Protein AF-A0A7C1VGH0-F1 (afdb_monomer_lite)

Secondary structure (DSSP, 8-state):
-HHHHHHHHS--B-TTT-PBPPGGGTT-S-SSHHHHHHHHHTT---SSPPP-B-TTT-PBPSSTT---SSHHHHHHHHHHHHHHHHHTTSS--EETTTEEPHHHHHHHHHHTTTS-TTT---PPBTTTTB---EEEETTS-TT---GGGEEEE-HHHHTTSTTSGGGGTTSS---

Foldseek 3Di:
DVVQVVCVVPADAAPQPRDGAHPVCRVPNHNDPVSVCCVVCVPPDPDADAAAAAPQPRHGDPHNPDNHNDPVSVVVVVLVVVVVCVQVVVDQQDDPDQHGDPSLVVVQCVVLVCAAPPPRDFDQDPVVRDGQKDKDFLQLASSRPHPVRIGIHHPVVLCPHCNRDCSCPPRHDDD

Radius of gyration: 33.96 Å; chains: 1; bounding box: 67×37×98 Å

Structure (mmCIF, N/CA/C/O backbone):
data_AF-A0A7C1VGH0-F1
#
_entry.id   AF-A0A7C1VGH0-F1
#
loop_
_atom_site.group_PDB
_atom_site.id
_atom_site.type_symbol
_atom_site.label_atom_id
_atom_site.label_alt_id
_atom_site.label_comp_id
_atom_site.label_asym_id
_atom_site.label_entity_id
_atom_site.label_seq_id
_atom_site.pdbx_PDB_ins_code
_atom_site.Cartn_x
_atom_site.Cartn_y
_atom_site.Cartn_z
_atom_site.occupancy
_atom_site.B_iso_or_equiv
_atom_site.auth_seq_id
_atom_site.auth_comp_id
_atom_site.auth_asym_id
_atom_site.auth_atom_id
_atom_site.pdbx_PDB_model_num
ATOM 1 N N . MET A 1 1 ? 45.422 8.411 -62.618 1.00 68.25 1 MET A N 1
ATOM 2 C CA . MET A 1 1 ? 45.419 9.759 -61.992 1.00 68.25 1 MET A CA 1
ATOM 3 C C . MET A 1 1 ? 44.125 10.538 -62.230 1.00 68.25 1 MET A C 1
ATOM 5 O O . MET A 1 1 ? 43.610 11.078 -61.260 1.00 68.25 1 MET A O 1
ATOM 9 N N . LYS A 1 2 ? 43.565 10.579 -63.454 1.00 81.88 2 LYS A N 1
ATOM 10 C CA . LYS A 1 2 ? 42.292 11.281 -63.738 1.00 81.88 2 LYS A CA 1
ATOM 11 C C . LYS A 1 2 ? 41.125 10.832 -62.840 1.00 81.88 2 LYS A C 1
ATOM 13 O O . LYS A 1 2 ? 40.454 11.690 -62.282 1.00 81.88 2 LYS A O 1
ATOM 18 N N . ASP A 1 3 ? 40.964 9.531 -62.605 1.00 83.81 3 ASP A N 1
ATOM 19 C CA . ASP A 1 3 ? 39.868 8.999 -61.772 1.00 83.81 3 ASP A CA 1
ATOM 20 C C . ASP A 1 3 ? 39.965 9.403 -60.299 1.00 83.81 3 ASP A C 1
ATOM 22 O O . ASP A 1 3 ? 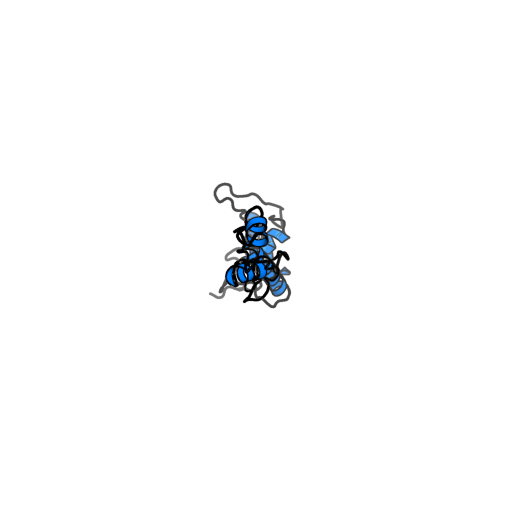38.964 9.729 -59.666 1.00 83.81 3 ASP A O 1
ATOM 26 N N . GLN A 1 4 ? 41.183 9.451 -59.754 1.00 87.56 4 GLN A N 1
ATOM 27 C CA . GLN A 1 4 ? 41.414 9.914 -58.387 1.00 87.56 4 GLN A CA 1
ATOM 28 C C . GLN A 1 4 ? 41.158 11.417 -58.252 1.00 87.56 4 GLN A C 1
ATOM 30 O O . GLN A 1 4 ? 40.537 11.846 -57.283 1.00 87.56 4 GLN A O 1
ATOM 35 N N . LEU A 1 5 ? 41.573 12.214 -59.242 1.00 87.38 5 LEU A N 1
ATOM 36 C CA . LEU A 1 5 ? 41.278 13.648 -59.287 1.00 87.38 5 LEU A CA 1
ATOM 37 C C . LEU A 1 5 ? 39.773 13.919 -59.420 1.00 87.38 5 LEU A C 1
ATOM 39 O O . LEU A 1 5 ? 39.270 14.846 -58.790 1.00 87.38 5 LEU A O 1
ATOM 43 N N . LEU A 1 6 ? 39.052 13.108 -60.201 1.00 90.12 6 LEU A N 1
ATOM 44 C CA . LEU A 1 6 ? 37.600 13.202 -60.349 1.00 90.12 6 LEU A CA 1
ATOM 45 C C . LEU A 1 6 ? 36.877 12.830 -59.048 1.00 90.12 6 LEU A C 1
ATOM 47 O O . LEU A 1 6 ? 36.025 13.585 -58.589 1.00 90.12 6 LEU A O 1
ATOM 51 N N . TYR A 1 7 ? 37.268 11.724 -58.414 1.00 91.00 7 TYR A N 1
ATOM 52 C CA . TYR A 1 7 ? 36.721 11.298 -57.125 1.00 91.00 7 TYR A CA 1
ATOM 53 C C . TYR A 1 7 ? 36.955 12.335 -56.020 1.00 91.00 7 TYR A C 1
ATOM 55 O O . TYR A 1 7 ? 36.053 12.625 -55.243 1.00 91.00 7 TYR A O 1
ATOM 63 N N . ASN A 1 8 ? 38.137 12.954 -55.967 1.00 89.56 8 ASN A N 1
ATOM 64 C CA . ASN A 1 8 ? 38.455 13.951 -54.943 1.00 89.56 8 ASN A CA 1
ATOM 65 C C . ASN A 1 8 ? 37.543 15.194 -54.995 1.00 89.56 8 ASN A C 1
ATOM 67 O O . ASN A 1 8 ? 37.405 15.872 -53.977 1.00 89.56 8 ASN A O 1
ATOM 71 N N . LYS A 1 9 ? 36.895 15.484 -56.138 1.00 91.56 9 LYS A N 1
ATOM 72 C CA . LYS A 1 9 ? 35.890 16.558 -56.246 1.00 91.56 9 LYS A CA 1
ATOM 73 C C . LYS A 1 9 ? 34.599 16.226 -55.494 1.00 91.56 9 LYS A C 1
ATOM 75 O O . LYS A 1 9 ? 33.977 17.134 -54.953 1.00 91.56 9 LYS A O 1
ATOM 80 N N . ASN A 1 10 ? 34.218 14.949 -55.439 1.00 91.38 10 ASN A N 1
ATOM 81 C CA . ASN A 1 10 ? 33.024 14.481 -54.737 1.00 91.38 10 ASN A CA 1
ATOM 82 C C . ASN A 1 10 ? 33.254 13.086 -54.116 1.00 91.38 10 ASN A C 1
ATOM 84 O O . ASN A 1 10 ? 32.817 12.078 -54.678 1.00 91.38 10 ASN A O 1
ATOM 88 N N . PRO A 1 11 ? 34.000 13.006 -53.000 1.00 92.81 11 PRO A N 1
ATOM 89 C CA . PRO A 1 11 ? 34.340 11.734 -52.380 1.00 92.81 11 PRO A CA 1
ATOM 90 C C . PRO A 1 11 ? 33.163 11.167 -51.584 1.00 92.81 11 PRO A C 1
ATOM 92 O O . PRO A 1 11 ? 32.375 11.907 -50.997 1.00 92.81 11 PRO A O 1
ATOM 95 N N . ASN A 1 12 ? 33.105 9.840 -51.479 1.00 95.12 12 ASN A N 1
ATOM 96 C CA . ASN A 1 12 ? 32.149 9.167 -50.605 1.00 95.12 12 ASN A CA 1
ATOM 97 C C . ASN A 1 12 ? 32.454 9.481 -49.135 1.00 95.12 12 ASN A C 1
ATOM 99 O O . ASN A 1 12 ? 33.616 9.652 -48.761 1.00 95.12 12 ASN A O 1
ATOM 103 N N . LEU A 1 13 ? 31.420 9.529 -48.295 1.00 97.06 13 LEU A N 1
ATOM 104 C CA . LEU A 1 13 ? 31.543 9.857 -46.874 1.00 97.06 13 LEU A CA 1
ATOM 105 C C . LEU A 1 13 ? 31.364 8.618 -45.993 1.00 97.06 13 LEU A C 1
ATOM 107 O O . LEU A 1 13 ? 30.602 7.702 -46.309 1.00 97.06 13 LEU A O 1
ATOM 111 N N . CYS A 1 14 ? 32.058 8.600 -44.860 1.00 97.12 14 CYS A N 1
ATOM 112 C CA . CYS A 1 14 ? 31.877 7.592 -43.826 1.00 97.12 14 CYS A CA 1
ATOM 113 C C . CYS A 1 14 ? 30.475 7.703 -43.220 1.00 97.12 14 CYS A C 1
ATOM 115 O O . CYS A 1 14 ? 30.108 8.751 -42.701 1.00 97.12 14 CYS A O 1
ATOM 117 N N . THR A 1 15 ? 29.720 6.605 -43.166 1.00 96.81 15 THR A N 1
ATOM 118 C CA . THR A 1 15 ? 28.357 6.630 -42.600 1.00 96.81 15 THR A CA 1
ATOM 119 C C . THR A 1 15 ? 28.310 6.901 -41.083 1.00 96.81 15 THR A C 1
ATOM 121 O O . THR A 1 15 ? 27.238 7.146 -40.544 1.00 96.81 15 THR A O 1
ATOM 124 N N . GLN A 1 16 ? 29.443 6.833 -40.371 1.00 96.44 16 GLN A N 1
ATOM 125 C CA . GLN A 1 16 ? 29.498 7.040 -38.916 1.00 96.44 16 GLN A CA 1
ATOM 126 C C . GLN A 1 16 ? 29.951 8.443 -38.498 1.00 96.44 16 GLN A C 1
ATOM 128 O O . GLN A 1 16 ? 29.406 8.986 -37.543 1.00 96.44 16 GLN A O 1
ATOM 133 N N . CYS A 1 17 ? 30.995 8.980 -39.128 1.00 95.81 17 CYS A N 1
ATOM 134 C CA . CYS A 1 17 ? 31.604 10.260 -38.746 1.00 95.81 17 CYS A CA 1
ATOM 135 C C . CYS A 1 17 ? 31.518 11.319 -39.844 1.00 95.81 17 CYS A C 1
ATOM 137 O O . CYS A 1 17 ? 32.014 12.417 -39.646 1.00 95.81 17 CYS A O 1
ATOM 139 N N . GLU A 1 18 ? 30.937 10.978 -40.998 1.00 96.00 18 GLU A N 1
ATOM 140 C CA . GLU A 1 18 ? 30.755 11.872 -42.149 1.00 96.00 18 GLU A CA 1
ATOM 141 C C . GLU A 1 18 ? 32.064 12.359 -42.801 1.00 96.00 18 GLU A C 1
ATOM 143 O O . GLU A 1 18 ? 32.035 13.068 -43.804 1.00 96.00 18 GLU A O 1
ATOM 148 N N . ASP A 1 19 ? 33.221 11.886 -42.325 1.00 96.00 19 ASP A N 1
ATOM 149 C CA . ASP A 1 19 ? 34.515 12.168 -42.940 1.00 96.00 19 ASP A CA 1
ATOM 150 C C . ASP A 1 19 ? 34.630 11.587 -44.353 1.00 96.00 19 ASP A C 1
ATOM 152 O O . ASP A 1 19 ? 34.154 10.485 -44.655 1.00 96.00 19 ASP A O 1
ATOM 156 N N . ARG A 1 20 ? 35.364 12.302 -45.210 1.00 95.56 20 ARG A N 1
ATOM 157 C CA . ARG A 1 20 ? 35.659 11.894 -46.589 1.00 95.56 20 ARG A CA 1
ATOM 158 C C . ARG A 1 20 ? 36.485 10.606 -46.613 1.00 95.56 20 ARG A C 1
ATOM 160 O O . ARG A 1 20 ? 37.549 10.514 -46.001 1.00 95.56 20 ARG A O 1
ATOM 167 N N . LEU A 1 21 ? 36.036 9.617 -47.378 1.00 95.62 21 LEU A N 1
ATOM 168 C CA . LEU A 1 21 ? 36.776 8.384 -47.618 1.00 95.62 21 LEU A CA 1
ATOM 169 C C . LEU A 1 21 ? 37.890 8.634 -48.627 1.00 95.62 21 LEU A C 1
ATOM 171 O O . LEU A 1 21 ? 37.668 9.211 -49.693 1.00 95.62 21 LEU A O 1
ATOM 175 N N . SER A 1 22 ? 39.089 8.143 -48.316 1.00 93.94 22 SER A N 1
ATOM 176 C CA . SER A 1 22 ? 40.206 8.184 -49.256 1.00 93.94 22 SER A CA 1
ATOM 177 C C . SER A 1 22 ? 39.892 7.386 -50.523 1.00 93.94 22 SER A C 1
ATOM 179 O O . SER A 1 22 ? 39.094 6.448 -50.503 1.00 93.94 22 SER A O 1
ATOM 181 N N . TYR A 1 23 ? 40.577 7.700 -51.625 1.00 92.69 23 TYR A N 1
ATOM 182 C CA . TYR A 1 23 ? 40.397 6.984 -52.893 1.00 92.69 23 TYR A CA 1
ATOM 183 C C . TYR A 1 23 ? 40.607 5.462 -52.765 1.00 92.69 23 TYR A C 1
ATOM 185 O O . TYR A 1 23 ? 39.907 4.671 -53.400 1.00 92.69 23 TYR A O 1
ATOM 193 N N . ALA A 1 24 ? 41.526 5.029 -51.894 1.00 94.19 24 ALA A N 1
ATOM 194 C CA . ALA A 1 24 ? 41.760 3.613 -51.605 1.00 94.19 24 ALA A CA 1
ATOM 195 C C . ALA A 1 24 ? 40.561 2.935 -50.915 1.00 94.19 24 ALA A C 1
ATOM 197 O O . ALA A 1 24 ? 40.318 1.752 -51.125 1.00 94.19 24 ALA A O 1
ATOM 198 N N . LYS A 1 25 ? 39.787 3.687 -50.126 1.00 93.75 25 LYS A N 1
ATOM 199 C CA . LYS A 1 25 ? 38.608 3.213 -49.386 1.00 93.75 25 LYS A CA 1
ATOM 200 C C . LYS A 1 25 ? 37.288 3.646 -50.030 1.00 93.75 25 LYS A C 1
ATOM 202 O O . LYS A 1 25 ? 36.250 3.555 -49.386 1.00 93.75 25 LYS A O 1
ATOM 207 N N . ARG A 1 26 ? 37.301 4.097 -51.289 1.00 93.81 26 ARG A N 1
ATOM 208 C CA . ARG A 1 26 ? 36.133 4.680 -51.979 1.00 93.81 26 ARG A CA 1
ATOM 209 C C . ARG A 1 26 ? 34.899 3.773 -52.042 1.00 93.81 26 ARG A C 1
ATOM 211 O O . ARG A 1 26 ? 33.793 4.281 -52.147 1.00 93.81 26 ARG A O 1
ATOM 218 N N . HIS A 1 27 ? 35.069 2.453 -51.970 1.00 94.06 27 HIS A N 1
ATOM 219 C CA . HIS A 1 27 ? 33.961 1.487 -51.971 1.00 94.06 27 HIS A CA 1
ATOM 220 C C . HIS A 1 27 ? 33.522 1.057 -50.561 1.00 94.06 27 HIS A C 1
ATOM 222 O O . HIS A 1 27 ? 32.568 0.298 -50.417 1.00 94.06 27 HIS A O 1
ATOM 228 N N . ASN A 1 28 ? 34.209 1.518 -49.515 1.00 95.38 28 ASN A N 1
ATOM 229 C CA . ASN A 1 28 ? 33.884 1.155 -48.143 1.00 95.38 28 ASN A CA 1
ATOM 230 C C . ASN A 1 28 ? 32.719 2.000 -47.625 1.00 95.38 28 ASN A C 1
ATOM 232 O O . ASN A 1 28 ? 32.536 3.146 -48.015 1.00 95.38 28 ASN A O 1
ATOM 236 N N . LYS A 1 29 ? 31.985 1.457 -46.653 1.00 96.12 29 LYS A N 1
ATOM 237 C CA . LYS A 1 29 ? 30.956 2.201 -45.912 1.00 96.12 29 LYS A CA 1
ATOM 238 C C . LYS A 1 29 ? 31.533 3.073 -44.785 1.00 96.12 29 LYS A C 1
ATOM 240 O O . LYS A 1 29 ? 30.934 4.064 -44.375 1.00 96.12 29 LYS A O 1
ATOM 245 N N . PHE A 1 30 ? 32.703 2.697 -44.265 1.00 97.69 30 PHE A N 1
ATOM 246 C CA . PHE A 1 30 ? 33.319 3.322 -43.094 1.00 97.69 30 PHE A CA 1
ATOM 247 C C . PHE A 1 30 ? 34.788 3.665 -43.341 1.00 97.69 30 PHE A C 1
ATOM 249 O O . PHE A 1 30 ? 35.501 2.935 -44.036 1.00 97.69 30 PHE A O 1
ATOM 256 N N . CYS A 1 31 ? 35.264 4.745 -42.716 1.00 95.56 31 CYS A N 1
ATOM 257 C CA . CYS A 1 31 ? 36.662 5.170 -42.820 1.00 95.56 31 CYS A CA 1
ATOM 258 C C . CYS A 1 31 ? 37.624 4.238 -42.058 1.00 95.56 31 CYS A C 1
ATOM 260 O O . CYS A 1 31 ? 38.801 4.136 -42.419 1.00 95.56 31 CYS A O 1
ATOM 262 N N . SER A 1 32 ? 37.141 3.513 -41.043 1.00 96.38 32 SER A N 1
ATOM 263 C CA . SER A 1 32 ? 37.935 2.619 -40.190 1.00 96.38 32 SER A CA 1
ATOM 264 C C . SER A 1 32 ? 37.102 1.479 -39.595 1.00 96.38 32 SER A C 1
ATOM 266 O O . SER A 1 32 ? 35.871 1.552 -39.542 1.00 96.38 32 SER A O 1
ATOM 268 N N . SER A 1 33 ? 37.785 0.439 -39.103 1.00 95.69 33 SER A N 1
ATOM 269 C CA . SER A 1 33 ? 37.177 -0.630 -38.297 1.00 95.69 33 SER A CA 1
ATOM 270 C C . SER A 1 33 ? 36.505 -0.076 -37.039 1.00 95.69 33 SER A C 1
ATOM 272 O O . SER A 1 33 ? 35.438 -0.552 -36.664 1.00 95.69 33 SER A O 1
ATOM 274 N N . SER A 1 34 ? 37.062 0.981 -36.440 1.00 96.38 34 SER A N 1
ATOM 275 C CA . SER A 1 34 ? 36.450 1.694 -35.316 1.00 96.38 34 SER A CA 1
ATOM 276 C C . SER A 1 34 ? 35.118 2.336 -35.703 1.00 96.38 34 SER A C 1
ATOM 278 O O . SER A 1 34 ? 34.134 2.155 -34.996 1.00 96.38 34 SER A O 1
ATOM 280 N N . CYS A 1 35 ? 35.040 3.025 -36.849 1.00 96.62 35 CYS A N 1
ATOM 281 C CA . CYS A 1 35 ? 33.776 3.593 -37.330 1.00 96.62 35 CYS A CA 1
ATOM 282 C C . CYS A 1 35 ? 32.736 2.514 -37.650 1.00 96.62 35 CYS A C 1
ATOM 284 O O . CYS A 1 35 ? 31.571 2.668 -37.286 1.00 96.62 35 CYS A O 1
ATOM 286 N N . ALA A 1 36 ? 33.157 1.403 -38.262 1.00 96.12 36 ALA A N 1
ATOM 287 C CA . ALA A 1 36 ? 32.282 0.257 -38.495 1.00 96.12 36 ALA A CA 1
ATOM 288 C C . ALA A 1 36 ? 31.758 -0.327 -37.174 1.00 96.12 36 ALA A C 1
ATOM 290 O O . ALA A 1 36 ? 30.562 -0.568 -37.030 1.00 96.12 36 ALA A O 1
ATOM 291 N N . ALA A 1 37 ? 32.637 -0.504 -36.184 1.00 94.31 37 ALA A N 1
ATOM 292 C CA . ALA A 1 37 ? 32.264 -1.004 -34.871 1.00 94.31 37 ALA A CA 1
ATOM 293 C C . ALA A 1 37 ? 31.302 -0.049 -34.156 1.00 94.31 37 ALA A C 1
ATOM 295 O O . ALA A 1 37 ? 30.300 -0.512 -33.620 1.00 94.31 37 ALA A O 1
ATOM 296 N N . THR A 1 38 ? 31.553 1.259 -34.150 1.00 93.62 38 THR A N 1
ATOM 297 C CA . THR A 1 38 ? 30.664 2.232 -33.500 1.00 93.62 38 THR A CA 1
ATOM 298 C C . THR A 1 38 ? 29.277 2.232 -34.133 1.00 93.62 38 THR A C 1
ATOM 300 O O . THR A 1 38 ? 28.285 2.161 -33.409 1.00 93.62 38 THR A O 1
ATOM 303 N N . PHE A 1 39 ? 29.202 2.242 -35.467 1.00 94.81 39 PHE A N 1
ATOM 304 C CA . PHE A 1 39 ? 27.927 2.227 -36.180 1.00 94.81 39 PHE A CA 1
ATOM 305 C C . PHE A 1 39 ? 27.155 0.929 -35.930 1.00 94.81 39 PHE A C 1
ATOM 307 O O . PHE A 1 39 ? 25.996 0.963 -35.524 1.00 94.81 39 PHE A O 1
ATOM 314 N N . ASN A 1 40 ? 27.809 -0.221 -36.117 1.00 92.56 40 ASN A N 1
ATOM 315 C CA . ASN A 1 40 ? 27.154 -1.526 -36.024 1.00 92.56 40 ASN A CA 1
ATOM 316 C C . ASN A 1 40 ? 26.781 -1.903 -34.584 1.00 92.56 40 ASN A C 1
ATOM 318 O O . ASN A 1 40 ? 25.800 -2.604 -34.371 1.00 92.56 40 ASN A O 1
ATOM 322 N N . ASN A 1 41 ? 27.541 -1.445 -33.586 1.00 90.12 41 ASN A N 1
ATOM 323 C CA . ASN A 1 41 ? 27.259 -1.759 -32.184 1.00 90.12 41 ASN A CA 1
ATOM 324 C C . ASN A 1 41 ? 26.305 -0.763 -31.514 1.00 90.12 41 ASN A C 1
ATOM 326 O O . ASN A 1 41 ? 25.929 -0.971 -30.357 1.00 90.12 41 ASN A O 1
ATOM 330 N N . LYS A 1 42 ? 25.911 0.321 -32.192 1.00 88.25 42 LYS A N 1
ATOM 331 C CA . LYS A 1 42 ? 24.999 1.320 -31.629 1.00 88.25 42 LYS A CA 1
ATOM 332 C C . LYS A 1 42 ? 23.682 0.652 -31.220 1.00 88.25 42 LYS A C 1
ATOM 334 O O . LYS A 1 42 ? 23.035 -0.014 -32.018 1.00 88.25 42 LYS A O 1
ATOM 339 N N . GLY A 1 43 ? 23.300 0.808 -29.953 1.00 80.19 43 GLY A N 1
ATOM 340 C CA . GLY A 1 43 ? 22.082 0.202 -29.397 1.00 80.19 43 GLY A CA 1
ATOM 341 C C . GLY A 1 43 ? 22.183 -1.293 -29.064 1.00 80.19 43 GLY A C 1
ATOM 342 O O . GLY A 1 43 ? 21.238 -1.843 -28.504 1.00 80.19 43 GLY A O 1
ATOM 343 N N . THR A 1 44 ? 23.318 -1.946 -29.332 1.00 81.81 44 THR A N 1
ATOM 344 C CA . THR A 1 44 ? 23.518 -3.361 -28.992 1.00 81.81 44 THR A CA 1
ATOM 345 C C . THR A 1 44 ? 23.940 -3.503 -27.530 1.00 81.81 44 THR A C 1
ATOM 347 O O . THR A 1 44 ? 24.968 -2.967 -27.109 1.00 81.81 44 THR A O 1
ATOM 350 N N . ARG A 1 45 ? 23.179 -4.265 -26.735 1.00 73.19 45 ARG A N 1
ATOM 351 C CA . ARG A 1 45 ? 23.594 -4.666 -25.382 1.00 73.19 45 ARG A CA 1
ATOM 352 C C . ARG A 1 45 ? 24.512 -5.881 -25.469 1.00 73.19 45 ARG A C 1
ATOM 354 O O . ARG A 1 45 ? 24.054 -6.978 -25.756 1.00 73.19 45 ARG A O 1
ATOM 361 N N . ARG A 1 46 ? 25.806 -5.687 -25.203 1.00 75.75 46 ARG A N 1
ATOM 362 C CA . ARG A 1 46 ? 26.806 -6.774 -25.219 1.00 75.75 46 ARG A CA 1
ATOM 363 C C . ARG A 1 46 ? 26.744 -7.674 -23.982 1.00 75.75 46 ARG A C 1
ATOM 365 O O . ARG A 1 46 ? 27.083 -8.848 -24.061 1.00 75.75 46 ARG A O 1
ATOM 372 N N . HIS A 1 47 ? 26.309 -7.123 -22.848 1.00 77.06 47 HIS A N 1
ATOM 373 C CA . HIS A 1 47 ? 26.234 -7.825 -21.568 1.00 77.06 47 HIS A CA 1
ATOM 374 C C . HIS A 1 47 ? 24.955 -7.445 -20.810 1.00 77.06 47 HIS A C 1
ATOM 376 O O . HIS A 1 47 ? 24.511 -6.296 -20.856 1.00 77.06 47 HIS A O 1
ATOM 382 N N . GLY A 1 48 ? 24.395 -8.410 -20.075 1.00 77.50 48 GLY A N 1
ATOM 383 C CA . GLY A 1 48 ? 23.209 -8.237 -19.234 1.00 77.50 48 GLY A CA 1
ATOM 384 C C . GLY A 1 48 ? 21.899 -8.668 -19.903 1.00 77.50 48 GLY A C 1
ATOM 385 O O . GLY A 1 48 ? 21.742 -8.599 -21.116 1.00 77.50 48 GLY A O 1
ATOM 386 N N . LYS A 1 49 ? 20.944 -9.123 -19.083 1.00 82.69 49 LYS A N 1
ATOM 387 C CA . LYS A 1 49 ? 19.594 -9.500 -19.534 1.00 82.69 49 LYS A CA 1
ATOM 388 C C . LYS A 1 49 ? 18.750 -8.260 -19.818 1.00 82.69 49 LYS A C 1
ATOM 390 O O . LYS A 1 49 ? 18.953 -7.214 -19.184 1.00 82.69 49 LYS A O 1
ATOM 395 N N . ASP A 1 50 ? 17.772 -8.398 -20.707 1.00 85.25 50 ASP A N 1
ATOM 396 C CA . ASP A 1 50 ? 16.777 -7.355 -20.929 1.00 85.25 50 ASP A CA 1
ATOM 397 C C . ASP A 1 50 ? 16.026 -7.009 -19.639 1.00 85.25 50 ASP A C 1
ATOM 399 O O . ASP A 1 50 ? 15.770 -7.892 -18.812 1.00 85.25 50 ASP A O 1
ATOM 403 N N . PRO A 1 51 ? 15.695 -5.724 -19.408 1.00 90.75 51 PRO A N 1
ATOM 404 C CA . PRO A 1 51 ? 14.969 -5.339 -18.215 1.00 90.75 51 PRO A CA 1
ATOM 405 C C . PRO A 1 51 ? 13.581 -5.970 -18.222 1.00 90.75 51 PRO A C 1
ATOM 407 O O . PRO A 1 51 ? 12.860 -5.867 -19.216 1.00 90.75 51 PRO A O 1
ATOM 410 N N . GLY A 1 52 ? 13.208 -6.581 -17.099 1.00 93.81 52 GLY A N 1
ATOM 411 C CA . GLY A 1 52 ? 11.873 -7.136 -16.912 1.00 93.81 52 GLY A CA 1
ATOM 412 C C . GLY A 1 52 ? 10.794 -6.062 -16.763 1.00 93.81 52 GLY A C 1
ATOM 413 O O . GLY A 1 52 ? 11.027 -4.860 -16.940 1.00 93.81 52 GLY A O 1
ATOM 414 N N . LEU A 1 53 ? 9.597 -6.514 -16.397 1.00 97.56 53 LEU A N 1
ATOM 415 C CA . LEU A 1 53 ? 8.457 -5.658 -16.086 1.00 97.56 53 LEU A CA 1
ATOM 416 C C . LEU A 1 53 ? 8.306 -5.493 -14.570 1.00 97.56 53 LEU A C 1
ATOM 418 O O . LEU A 1 53 ? 8.650 -6.380 -13.792 1.00 97.56 53 LEU A O 1
ATOM 422 N N . CYS A 1 54 ? 7.783 -4.344 -14.147 1.00 97.75 54 CYS A N 1
ATOM 423 C CA . CYS A 1 54 ? 7.404 -4.105 -12.762 1.00 97.75 54 CYS A CA 1
ATOM 424 C C . CYS A 1 54 ? 6.341 -5.121 -12.339 1.00 97.75 54 CYS A C 1
ATOM 426 O O . CYS A 1 54 ? 5.290 -5.185 -12.971 1.00 97.75 54 CYS A O 1
ATOM 428 N N . ILE A 1 55 ? 6.577 -5.836 -11.238 1.00 97.50 55 ILE A N 1
ATOM 429 C CA . ILE A 1 55 ? 5.655 -6.875 -10.751 1.00 97.50 55 ILE A CA 1
ATOM 430 C C . ILE A 1 55 ? 4.263 -6.299 -10.428 1.00 97.50 55 ILE A C 1
ATOM 432 O O . ILE A 1 55 ? 3.259 -6.968 -10.633 1.00 97.50 55 ILE A O 1
ATOM 436 N N . GLU A 1 56 ? 4.191 -5.049 -9.962 1.00 97.69 56 GLU A N 1
ATOM 437 C CA . GLU A 1 56 ? 2.924 -4.418 -9.564 1.00 97.69 56 GLU A CA 1
ATOM 438 C C . GLU A 1 56 ? 2.157 -3.776 -10.728 1.00 97.69 56 GLU A C 1
ATOM 440 O O . GLU A 1 56 ? 0.938 -3.862 -10.787 1.00 97.69 56 GLU A O 1
ATOM 445 N N . CYS A 1 57 ? 2.848 -3.073 -11.634 1.00 96.88 57 CYS A N 1
ATOM 446 C CA . CYS A 1 57 ? 2.192 -2.224 -12.641 1.00 96.88 57 CYS A CA 1
ATOM 447 C C . CYS A 1 57 ? 2.535 -2.571 -14.093 1.00 96.88 57 CYS A C 1
ATOM 449 O O . CYS A 1 57 ? 2.120 -1.855 -14.999 1.00 96.88 57 CYS A O 1
ATOM 451 N N . GLY A 1 58 ? 3.356 -3.595 -14.330 1.00 96.56 58 GLY A N 1
ATOM 452 C CA . GLY A 1 58 ? 3.718 -4.058 -15.672 1.00 96.56 58 GLY A CA 1
ATOM 453 C C . GLY A 1 58 ? 4.641 -3.131 -16.472 1.00 96.56 58 GLY A C 1
ATOM 454 O O . GLY A 1 58 ? 5.031 -3.475 -17.582 1.00 96.56 58 GLY A O 1
ATOM 455 N N . LYS A 1 59 ? 5.040 -1.964 -15.947 1.00 96.44 59 LYS A N 1
ATOM 456 C CA . LYS A 1 59 ? 5.932 -1.032 -16.663 1.00 96.44 59 LYS A CA 1
ATOM 457 C C . LYS A 1 59 ? 7.324 -1.626 -16.883 1.00 96.44 59 LYS A C 1
ATOM 459 O O . LYS A 1 59 ? 7.892 -2.211 -15.960 1.00 96.44 59 LYS A O 1
ATOM 464 N N . LYS A 1 60 ? 7.907 -1.391 -18.065 1.00 96.31 60 LYS A N 1
ATOM 465 C CA . LYS A 1 60 ? 9.288 -1.785 -18.384 1.00 96.31 60 LYS A CA 1
ATOM 466 C C . LYS A 1 60 ? 10.274 -1.141 -17.412 1.00 96.31 60 LYS A C 1
ATOM 468 O O . LYS A 1 60 ? 10.179 0.048 -17.104 1.00 96.31 60 LYS A O 1
ATOM 473 N N . LEU A 1 61 ? 11.204 -1.941 -16.907 1.00 95.94 61 LEU A N 1
ATOM 474 C CA . LEU A 1 61 ? 12.167 -1.505 -15.906 1.00 95.94 61 LEU A CA 1
ATOM 475 C C . LEU A 1 61 ? 13.435 -0.936 -16.544 1.00 95.94 61 LEU A C 1
ATOM 477 O O . LEU A 1 61 ? 13.727 -1.137 -17.720 1.00 95.94 61 LEU A O 1
ATOM 481 N N . SER A 1 62 ? 14.205 -0.207 -15.740 1.00 91.69 62 SER A N 1
ATOM 482 C CA . SER A 1 62 ? 15.462 0.413 -16.167 1.00 91.69 62 SER A CA 1
ATOM 483 C C . SER A 1 62 ? 16.603 -0.600 -16.311 1.00 91.69 62 SER A C 1
ATOM 485 O O . SER A 1 62 ? 17.452 -0.450 -17.185 1.00 91.69 62 SER A O 1
ATOM 487 N N . TRP A 1 63 ? 16.618 -1.656 -15.490 1.00 89.81 63 TRP A N 1
ATOM 488 C CA . TRP A 1 63 ? 17.581 -2.757 -15.584 1.00 89.81 63 TRP A CA 1
ATOM 489 C C . TRP A 1 63 ? 16.965 -4.076 -15.099 1.00 89.81 63 TRP A C 1
ATOM 491 O O . TRP A 1 63 ? 15.951 -4.082 -14.401 1.00 89.81 63 TRP A O 1
ATOM 501 N N . SER A 1 64 ? 17.584 -5.197 -15.466 1.00 89.50 64 SER A N 1
ATOM 502 C CA . SER A 1 64 ? 17.058 -6.559 -15.273 1.00 89.50 64 SER A CA 1
ATOM 503 C C . SER A 1 64 ? 17.013 -7.059 -13.831 1.00 89.50 64 SER A C 1
ATOM 505 O O . SER A 1 64 ? 16.192 -7.910 -13.518 1.00 89.50 64 SER A O 1
ATOM 507 N N . GLY A 1 65 ? 17.841 -6.519 -12.938 1.00 91.19 65 GLY A N 1
ATOM 508 C CA . GLY A 1 65 ? 17.798 -6.843 -11.506 1.00 91.19 65 GLY A CA 1
ATOM 509 C C . GLY A 1 65 ? 16.701 -6.110 -10.725 1.00 91.19 65 GLY A C 1
ATOM 510 O O . GLY A 1 65 ? 16.462 -6.417 -9.557 1.00 91.19 65 GLY A O 1
ATOM 511 N N . LYS A 1 66 ? 16.041 -5.116 -11.331 1.00 94.06 66 LYS A N 1
ATOM 512 C CA . LYS A 1 66 ? 14.986 -4.351 -10.666 1.00 94.06 66 LYS A CA 1
ATOM 513 C C . LYS A 1 66 ? 13.697 -5.181 -10.638 1.00 94.06 66 LYS A C 1
ATOM 515 O O . LYS A 1 66 ? 13.386 -5.863 -11.604 1.00 94.06 66 LYS A O 1
ATOM 520 N N . LYS A 1 67 ? 12.933 -5.094 -9.543 1.00 96.62 67 LYS A N 1
ATOM 521 C CA . LYS A 1 67 ? 11.622 -5.768 -9.393 1.00 96.62 67 LYS A CA 1
ATOM 522 C C . LYS A 1 67 ? 10.431 -4.818 -9.542 1.00 96.62 67 LYS A C 1
ATOM 524 O O . LYS A 1 67 ? 9.365 -5.210 -10.005 1.00 96.62 67 LYS A O 1
ATOM 529 N N . TYR A 1 68 ? 10.621 -3.558 -9.156 1.00 98.00 68 TYR A N 1
ATOM 530 C CA . TYR A 1 68 ? 9.566 -2.546 -9.121 1.00 98.00 68 TYR A CA 1
ATOM 531 C C . TYR A 1 68 ? 10.029 -1.267 -9.808 1.00 98.00 68 TYR A C 1
ATOM 533 O O . TYR A 1 68 ? 11.205 -0.906 -9.736 1.00 98.00 68 TYR A O 1
ATOM 541 N N . CYS A 1 69 ? 9.115 -0.539 -10.449 1.00 96.50 69 CYS A N 1
ATOM 542 C CA . CYS A 1 69 ? 9.476 0.716 -11.104 1.00 96.50 69 CYS A CA 1
ATOM 543 C C . CYS A 1 69 ? 9.865 1.803 -10.086 1.00 96.50 69 CYS A C 1
ATOM 545 O O . CYS A 1 69 ? 10.793 2.569 -10.351 1.00 96.50 69 CYS A O 1
ATOM 547 N N . ASN A 1 70 ? 9.214 1.826 -8.916 1.00 96.69 70 ASN A N 1
ATOM 548 C CA . ASN A 1 70 ? 9.457 2.749 -7.805 1.00 96.69 70 ASN A CA 1
ATOM 549 C C . ASN A 1 70 ? 9.004 2.142 -6.457 1.00 96.69 70 ASN A C 1
ATOM 551 O O . ASN A 1 70 ? 8.389 1.074 -6.419 1.00 96.69 70 ASN A O 1
ATOM 555 N N . HIS A 1 71 ? 9.285 2.854 -5.360 1.00 97.12 71 HIS A N 1
ATOM 556 C CA . HIS A 1 71 ? 8.950 2.429 -3.996 1.00 97.12 71 HIS A CA 1
ATOM 557 C C . HIS A 1 71 ? 7.436 2.325 -3.740 1.00 97.12 71 HIS A C 1
ATOM 559 O O . HIS A 1 71 ? 7.000 1.507 -2.937 1.00 97.12 71 HIS A O 1
ATOM 565 N N . ARG A 1 72 ? 6.607 3.113 -4.441 1.00 97.50 72 ARG A N 1
ATOM 566 C CA . ARG A 1 72 ? 5.144 3.016 -4.331 1.00 97.50 72 ARG A CA 1
ATOM 567 C C . ARG A 1 72 ? 4.652 1.655 -4.824 1.00 97.50 72 ARG A C 1
ATOM 569 O O . ARG A 1 72 ? 3.984 0.958 -4.075 1.00 97.50 72 ARG A O 1
ATOM 576 N N . CYS A 1 73 ? 5.067 1.241 -6.022 1.00 97.81 73 CYS A N 1
ATOM 577 C CA . CYS A 1 73 ? 4.736 -0.081 -6.558 1.00 97.81 73 CYS A CA 1
ATOM 578 C C . CYS A 1 73 ? 5.250 -1.222 -5.674 1.00 97.81 73 CYS A C 1
ATOM 580 O O . CYS A 1 73 ? 4.562 -2.221 -5.504 1.00 97.81 73 CYS A O 1
ATOM 582 N N . GLN A 1 74 ? 6.442 -1.071 -5.095 1.00 97.81 74 GLN A N 1
ATOM 583 C CA . GLN A 1 74 ? 6.957 -2.044 -4.136 1.00 97.81 74 GLN A CA 1
ATOM 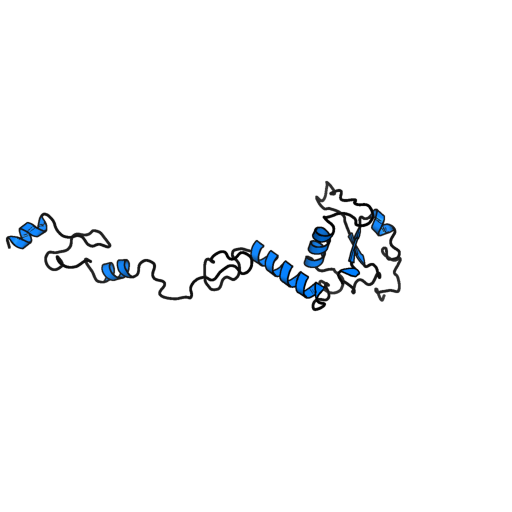584 C C . GLN A 1 74 ? 6.043 -2.169 -2.910 1.00 97.81 74 GLN A C 1
ATOM 586 O O . GLN A 1 74 ? 5.651 -3.278 -2.555 1.00 97.81 74 GLN A O 1
ATOM 591 N N . ASN A 1 75 ? 5.692 -1.044 -2.284 1.00 97.25 75 ASN A N 1
ATOM 592 C CA . ASN A 1 75 ? 4.829 -1.018 -1.107 1.00 97.25 75 ASN A CA 1
ATOM 593 C C . ASN A 1 75 ? 3.429 -1.561 -1.396 1.00 97.25 75 ASN A C 1
ATOM 595 O O . ASN A 1 75 ? 2.889 -2.296 -0.576 1.00 97.25 75 ASN A O 1
ATOM 599 N N . ASP A 1 76 ? 2.839 -1.202 -2.537 1.00 97.25 76 ASP A N 1
ATOM 600 C CA . ASP A 1 76 ? 1.492 -1.642 -2.909 1.00 97.25 76 ASP A CA 1
ATOM 601 C C . ASP A 1 76 ? 1.452 -3.153 -3.160 1.00 97.25 76 ASP A C 1
ATOM 603 O O . ASP A 1 76 ? 0.574 -3.836 -2.628 1.00 97.25 76 ASP A O 1
ATOM 607 N N . TYR A 1 77 ? 2.456 -3.699 -3.853 1.00 97.94 77 TYR A N 1
ATOM 608 C CA . TYR A 1 77 ? 2.586 -5.145 -4.024 1.00 97.94 77 TYR A CA 1
ATOM 609 C C . TYR A 1 77 ? 2.761 -5.862 -2.680 1.00 97.94 77 TYR A C 1
ATOM 611 O O . TYR A 1 77 ? 2.045 -6.814 -2.370 1.00 97.94 77 TYR A O 1
ATOM 619 N N . GLN A 1 78 ? 3.685 -5.383 -1.840 1.00 97.25 78 GLN A N 1
ATOM 620 C CA . GLN A 1 78 ? 3.932 -5.963 -0.517 1.00 97.25 78 GLN A CA 1
ATOM 621 C C . GLN A 1 78 ? 2.692 -5.903 0.382 1.00 97.25 78 GLN A C 1
ATOM 623 O O . GLN A 1 78 ? 2.409 -6.869 1.091 1.00 97.25 78 GLN A O 1
ATOM 628 N N . TYR A 1 79 ? 1.936 -4.804 0.331 1.00 97.88 79 TYR A N 1
ATOM 629 C CA . TYR A 1 79 ? 0.666 -4.649 1.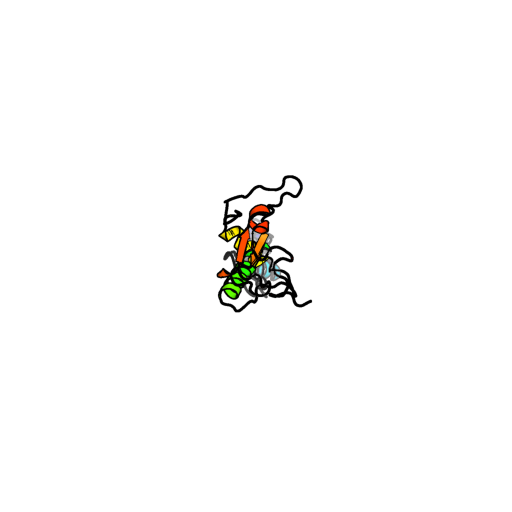034 1.00 97.88 79 TYR A CA 1
ATOM 630 C C . TYR A 1 79 ? -0.350 -5.704 0.584 1.00 97.88 79 TYR A C 1
ATOM 632 O O . TYR A 1 79 ? -0.871 -6.432 1.430 1.00 97.88 79 TYR A O 1
ATOM 640 N N . LYS A 1 80 ? -0.573 -5.849 -0.730 1.00 97.81 80 LYS A N 1
ATOM 641 C CA . LYS A 1 80 ? -1.502 -6.843 -1.295 1.00 97.81 80 LYS A CA 1
ATOM 642 C C . LYS A 1 80 ? -1.128 -8.268 -0.886 1.00 97.81 80 LYS A C 1
ATOM 644 O O . LYS A 1 80 ? -1.973 -9.004 -0.378 1.00 97.81 80 LYS A O 1
ATOM 649 N N . VAL A 1 81 ? 0.147 -8.635 -1.035 1.00 97.88 81 VAL A N 1
ATOM 650 C CA . VAL A 1 81 ? 0.661 -9.962 -0.656 1.00 97.88 81 VAL A CA 1
ATOM 651 C C . VAL A 1 81 ? 0.501 -10.218 0.844 1.00 97.88 81 VAL A C 1
ATOM 653 O O . VAL A 1 81 ? 0.081 -11.306 1.246 1.00 97.88 81 VAL A O 1
ATOM 656 N N . TYR A 1 82 ? 0.809 -9.227 1.686 1.00 98.06 82 TYR A N 1
ATOM 657 C CA . TYR A 1 82 ? 0.664 -9.355 3.133 1.00 98.06 82 TYR A CA 1
ATOM 658 C C . TYR A 1 82 ? -0.798 -9.541 3.541 1.00 98.06 82 TYR A C 1
ATOM 660 O O . TYR A 1 82 ? -1.087 -10.450 4.313 1.00 98.06 82 TYR A O 1
ATOM 668 N N . VAL A 1 83 ? -1.714 -8.710 3.028 1.00 98.06 83 VAL A N 1
ATOM 669 C CA . VAL A 1 83 ? -3.148 -8.794 3.355 1.00 98.06 83 VAL A CA 1
ATOM 670 C C . VAL A 1 83 ? -3.722 -10.138 2.916 1.00 98.06 83 VAL A C 1
ATOM 672 O O . VAL A 1 83 ? -4.419 -10.769 3.705 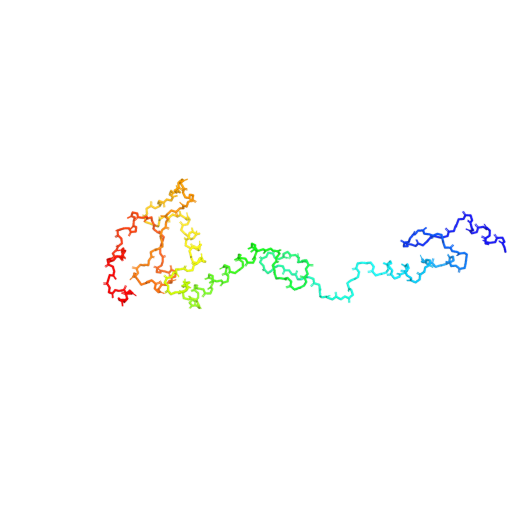1.00 98.06 83 VAL A O 1
ATOM 675 N N . ALA A 1 84 ? -3.382 -10.621 1.717 1.00 98.12 84 ALA A N 1
ATOM 676 C CA . ALA A 1 84 ? -3.811 -11.939 1.253 1.00 98.12 84 ALA A CA 1
ATOM 677 C C . ALA A 1 84 ? -3.299 -13.064 2.173 1.00 98.12 84 ALA A C 1
ATOM 679 O O . ALA A 1 84 ? -4.075 -13.911 2.610 1.00 98.12 84 ALA A O 1
ATOM 680 N N . SER A 1 85 ? -2.013 -13.026 2.539 1.00 97.94 85 SER A N 1
ATOM 681 C CA . SER A 1 85 ? -1.409 -14.016 3.444 1.00 97.94 85 SER A CA 1
ATOM 682 C C . SER A 1 85 ? -2.021 -13.982 4.848 1.00 97.94 85 SER A C 1
ATOM 684 O O . SER A 1 85 ? -2.194 -15.022 5.474 1.00 97.94 85 SER A O 1
ATOM 686 N N . TRP A 1 86 ? -2.337 -12.789 5.354 1.00 97.94 86 TRP A N 1
ATOM 687 C CA . TRP A 1 86 ? -2.986 -12.593 6.649 1.00 97.94 86 TRP A CA 1
ATOM 688 C C . TRP A 1 86 ? -4.418 -13.127 6.663 1.00 97.94 86 TRP A C 1
ATOM 690 O O . TRP A 1 86 ? -4.765 -13.883 7.565 1.00 97.94 86 TRP A O 1
ATOM 700 N N . LYS A 1 87 ? -5.221 -12.820 5.638 1.00 97.12 87 LYS A N 1
ATOM 701 C CA . LYS A 1 87 ? -6.586 -13.351 5.504 1.00 97.12 87 LYS A CA 1
ATOM 702 C C . LYS A 1 87 ? -6.625 -14.875 5.416 1.00 97.12 87 LYS A C 1
ATOM 704 O O . LYS A 1 87 ? -7.553 -15.487 5.923 1.00 97.12 87 LYS A O 1
ATOM 709 N N . ALA A 1 88 ? -5.606 -15.478 4.808 1.00 97.31 88 ALA A N 1
ATOM 710 C CA . ALA A 1 88 ? -5.449 -16.927 4.739 1.00 97.31 88 ALA A CA 1
ATOM 711 C C . ALA A 1 88 ? -4.907 -17.561 6.041 1.00 97.31 88 ALA A C 1
ATOM 713 O O . ALA A 1 88 ? -4.685 -18.765 6.085 1.00 97.31 88 ALA A O 1
ATOM 714 N N . GLY A 1 89 ? -4.656 -16.774 7.094 1.00 94.94 89 GLY A N 1
ATOM 715 C CA . GLY A 1 89 ? -4.168 -17.271 8.385 1.00 94.94 89 GLY A CA 1
ATOM 716 C C . GLY A 1 89 ? -2.658 -17.530 8.454 1.00 94.94 89 GLY A C 1
ATOM 717 O O . GLY A 1 89 ? -2.148 -17.895 9.508 1.00 94.94 89 GLY A O 1
ATOM 718 N N . TYR A 1 90 ? -1.900 -17.281 7.379 1.00 96.81 90 TYR A N 1
ATOM 719 C CA . TYR A 1 90 ? -0.442 -17.478 7.358 1.00 96.81 90 TYR A CA 1
ATOM 720 C C . TYR A 1 90 ? 0.346 -16.362 8.063 1.00 96.81 90 TYR A C 1
ATOM 722 O O . TYR A 1 90 ? 1.566 -16.458 8.226 1.00 96.81 90 TYR A O 1
ATOM 730 N N . LYS A 1 91 ? -0.316 -15.267 8.458 1.00 95.56 91 LYS A N 1
ATOM 731 C CA . LYS A 1 91 ? 0.274 -14.190 9.264 1.00 95.56 91 LYS A CA 1
ATOM 732 C C . LYS A 1 91 ? -0.588 -13.941 10.491 1.00 95.56 91 LYS A C 1
ATOM 734 O O . LYS A 1 91 ? -1.793 -13.785 10.368 1.00 95.56 91 LYS A O 1
ATOM 739 N N . THR A 1 92 ? 0.055 -13.797 11.649 1.00 94.56 92 THR A N 1
ATOM 740 C CA . THR A 1 92 ? -0.620 -13.470 12.917 1.00 94.56 92 THR A CA 1
ATOM 741 C C . THR A 1 92 ? -1.250 -12.081 12.908 1.00 94.56 92 THR A C 1
ATOM 743 O O . THR A 1 92 ? -2.213 -11.844 13.617 1.00 94.56 92 THR A O 1
ATOM 746 N N . GLY A 1 93 ? -0.700 -11.153 12.120 1.00 93.81 93 GLY A N 1
ATOM 747 C CA . GLY A 1 93 ? -1.141 -9.761 12.064 1.00 93.81 93 GLY A CA 1
ATOM 748 C C . GLY A 1 93 ? -0.499 -8.835 13.099 1.00 93.81 93 GLY A C 1
ATOM 749 O O . GLY A 1 93 ? -0.696 -7.620 13.040 1.00 93.81 93 GLY A O 1
ATOM 750 N N . LEU A 1 94 ? 0.342 -9.374 13.981 1.00 94.12 94 LEU A N 1
ATOM 751 C CA . LEU A 1 94 ? 1.111 -8.595 14.945 1.00 94.12 94 LEU A CA 1
ATOM 752 C C . LEU A 1 94 ? 2.415 -8.045 14.348 1.00 94.12 94 LEU A C 1
ATOM 754 O O . LEU A 1 94 ? 3.034 -8.618 13.450 1.00 94.12 94 LEU A O 1
ATOM 758 N N . MET A 1 95 ? 2.840 -6.914 14.895 1.00 91.94 95 MET A N 1
ATOM 759 C CA . MET A 1 95 ? 4.132 -6.266 14.734 1.00 91.94 95 MET A CA 1
ATOM 760 C C . MET A 1 95 ? 4.811 -6.244 16.108 1.00 91.94 95 MET A C 1
ATOM 762 O O . MET A 1 95 ? 4.419 -5.496 17.007 1.00 91.94 95 MET A O 1
ATOM 766 N N . GLY A 1 96 ? 5.838 -7.077 16.271 1.00 88.56 96 GLY A N 1
ATOM 767 C CA . GLY A 1 96 ? 6.431 -7.331 17.582 1.00 88.56 96 GLY A CA 1
ATOM 768 C C . GLY A 1 96 ? 5.459 -8.087 18.490 1.00 88.56 96 GLY A C 1
ATOM 769 O O . GLY A 1 96 ? 4.706 -8.936 18.022 1.00 88.56 96 GLY A O 1
ATOM 770 N N . LYS A 1 97 ? 5.482 -7.783 19.791 1.00 84.38 97 LYS A N 1
ATOM 771 C CA . LYS A 1 97 ? 4.725 -8.550 20.791 1.00 84.38 97 LYS A CA 1
ATOM 772 C C . LYS A 1 97 ? 3.257 -8.133 20.928 1.00 84.38 97 LYS A C 1
ATOM 774 O O . LYS A 1 97 ? 2.428 -8.985 21.209 1.00 84.38 97 LYS A O 1
ATOM 779 N N . TYR A 1 98 ? 2.936 -6.849 20.747 1.00 87.44 98 TYR A N 1
ATOM 780 C CA . TYR A 1 98 ? 1.629 -6.302 21.156 1.00 87.44 98 TYR A CA 1
ATOM 781 C C . TYR A 1 98 ? 0.922 -5.438 20.110 1.00 87.44 98 TYR A C 1
ATOM 783 O O . TYR A 1 98 ? -0.262 -5.155 20.260 1.00 87.44 98 TYR A O 1
ATOM 791 N N . SER A 1 99 ? 1.631 -4.957 19.089 1.00 91.00 99 SER A N 1
ATOM 792 C CA . SER A 1 99 ? 1.087 -3.945 18.180 1.00 91.00 99 SER A CA 1
ATOM 793 C C . SER A 1 99 ? 0.511 -4.590 16.935 1.00 91.00 99 SER A C 1
ATOM 795 O O . SER A 1 99 ? 1.103 -5.513 16.394 1.00 91.00 99 SER A O 1
ATOM 797 N N . ILE A 1 100 ? -0.588 -4.059 16.413 1.00 94.25 100 ILE A N 1
ATOM 798 C CA . ILE A 1 100 ? -1.120 -4.502 15.125 1.00 94.25 100 ILE A CA 1
ATOM 799 C C . ILE A 1 100 ? -0.227 -4.042 13.963 1.00 94.25 100 ILE A C 1
ATOM 801 O O . ILE A 1 100 ? 0.361 -2.955 13.985 1.00 94.25 100 ILE A O 1
ATOM 805 N N . SER A 1 101 ? -0.129 -4.867 12.925 1.00 96.12 101 SER A N 1
ATOM 806 C CA . SER A 1 101 ? 0.604 -4.545 11.705 1.00 96.12 101 SER A CA 1
ATOM 807 C C . SER A 1 101 ? 0.063 -3.285 11.030 1.00 96.12 101 SER A C 1
ATOM 809 O O . SER A 1 101 ? -1.147 -3.084 10.898 1.00 96.12 101 SER A O 1
ATOM 811 N N . LYS A 1 102 ? 0.975 -2.456 10.508 1.00 95.75 102 LYS A N 1
ATOM 812 C CA . LYS A 1 102 ? 0.621 -1.261 9.725 1.00 95.75 102 LYS A CA 1
ATOM 813 C C . LYS A 1 102 ? -0.198 -1.608 8.477 1.00 95.75 102 LYS A C 1
ATOM 815 O O . LYS A 1 102 ? -1.042 -0.810 8.082 1.00 95.75 102 LYS A O 1
ATOM 820 N N . HIS A 1 103 ? 0.015 -2.788 7.885 1.00 97.12 103 HIS A N 1
ATOM 821 C CA . HIS A 1 103 ? -0.783 -3.258 6.749 1.00 97.12 103 HIS A CA 1
ATOM 822 C C . HIS A 1 103 ? -2.232 -3.525 7.151 1.00 97.12 103 HIS A C 1
ATOM 824 O O . HIS A 1 103 ? -3.135 -3.080 6.457 1.00 97.12 103 HIS A O 1
ATOM 830 N N . ILE A 1 104 ? -2.468 -4.168 8.297 1.00 97.69 104 ILE A N 1
ATOM 831 C CA . ILE A 1 104 ? -3.836 -4.411 8.776 1.00 97.69 104 ILE A CA 1
ATOM 832 C C . ILE A 1 104 ? -4.499 -3.094 9.167 1.00 97.69 104 ILE A C 1
ATOM 834 O O . ILE A 1 104 ? -5.656 -2.867 8.831 1.00 97.69 104 ILE A O 1
ATOM 838 N N . LYS A 1 105 ? -3.753 -2.177 9.796 1.00 96.81 105 LYS A N 1
ATOM 839 C CA . LYS A 1 105 ? -4.267 -0.833 10.070 1.00 96.81 105 LYS A CA 1
ATOM 840 C C . LYS A 1 105 ? -4.710 -0.122 8.787 1.00 96.81 105 LYS A C 1
ATOM 842 O O . LYS A 1 105 ? -5.827 0.375 8.748 1.00 96.81 105 LYS A O 1
ATOM 847 N N . ARG A 1 106 ? -3.876 -0.102 7.738 1.00 97.12 106 ARG A N 1
ATOM 848 C CA . ARG A 1 106 ? -4.254 0.447 6.421 1.00 97.12 106 ARG A CA 1
ATOM 849 C C . ARG A 1 106 ? -5.511 -0.241 5.878 1.00 97.12 106 ARG A C 1
ATOM 851 O O . ARG A 1 106 ? -6.457 0.445 5.511 1.00 97.12 106 ARG A O 1
ATOM 858 N N . TYR A 1 107 ? -5.536 -1.572 5.907 1.00 98.19 107 TYR A N 1
ATOM 859 C CA . TYR A 1 107 ? -6.652 -2.379 5.423 1.00 98.19 107 TYR A CA 1
ATOM 860 C C . TYR A 1 107 ? -7.978 -2.049 6.114 1.00 98.19 107 TYR A C 1
ATOM 862 O O . TYR A 1 107 ? -8.984 -1.877 5.441 1.00 98.19 107 TYR A O 1
ATOM 870 N N . LEU A 1 108 ? -7.997 -1.913 7.443 1.00 98.06 108 LEU A N 1
ATOM 871 C CA . LEU A 1 108 ? -9.225 -1.602 8.182 1.00 98.06 108 LEU A CA 1
ATOM 872 C C . LEU A 1 108 ? -9.748 -0.196 7.867 1.00 98.06 108 LEU A C 1
ATOM 874 O O . LEU A 1 108 ? -10.954 -0.013 7.735 1.00 98.06 108 LEU A O 1
ATOM 878 N N . PHE A 1 109 ? -8.858 0.786 7.708 1.00 97.88 109 PHE A N 1
ATOM 879 C CA . PHE A 1 109 ? -9.258 2.132 7.292 1.00 97.88 109 PHE A CA 1
ATOM 880 C C . PHE A 1 109 ? -9.821 2.145 5.864 1.00 97.88 109 PHE A C 1
ATOM 882 O O . PHE A 1 109 ? -10.788 2.856 5.617 1.00 97.88 109 PHE A O 1
ATOM 889 N N . GLU A 1 110 ? -9.269 1.350 4.943 1.00 97.38 110 GLU A N 1
ATOM 890 C CA . GLU A 1 110 ? -9.824 1.185 3.590 1.00 97.38 110 GLU A CA 1
ATOM 891 C C . GLU A 1 110 ? -11.177 0.444 3.625 1.00 97.38 110 GLU A C 1
ATOM 893 O O . GLU A 1 110 ? -12.153 0.916 3.050 1.00 97.38 110 GLU A O 1
ATOM 898 N N . LYS A 1 111 ? -11.268 -0.673 4.360 1.00 97.44 111 LYS A N 1
ATOM 899 C CA . LYS A 1 111 ? -12.475 -1.513 4.481 1.00 97.44 111 LYS A CA 1
ATOM 900 C C . LYS A 1 111 ? -13.677 -0.755 5.043 1.00 97.44 111 LYS A C 1
ATOM 902 O O . LYS A 1 111 ? -14.795 -0.966 4.585 1.00 97.44 111 LYS A O 1
ATOM 907 N N . TYR A 1 112 ? -13.456 0.087 6.049 1.00 97.88 112 TYR A N 1
ATOM 908 C CA . TYR A 1 112 ? -14.518 0.840 6.719 1.00 97.88 112 TYR A CA 1
ATOM 909 C C . TYR A 1 112 ? -14.652 2.279 6.205 1.00 97.88 112 TYR A C 1
ATOM 911 O O . TYR A 1 112 ? -15.238 3.108 6.897 1.00 97.88 112 TYR A O 1
ATOM 919 N N . ASP A 1 113 ? -14.087 2.596 5.032 1.00 97.62 113 ASP A N 1
ATOM 920 C CA . ASP A 1 113 ? -14.129 3.939 4.429 1.00 97.62 113 ASP A CA 1
ATOM 921 C C . ASP A 1 113 ? -13.724 5.047 5.421 1.00 97.62 113 ASP A C 1
ATOM 923 O O . ASP A 1 113 ? -14.308 6.126 5.494 1.00 97.62 113 ASP A O 1
ATOM 927 N N . SER A 1 114 ? -12.738 4.736 6.269 1.00 97.75 114 SER A N 1
ATOM 928 C CA . SER A 1 114 ? -12.249 5.617 7.328 1.00 97.75 114 SER A CA 1
ATOM 929 C C . SER A 1 114 ? -13.376 6.182 8.210 1.00 97.75 114 SER A C 1
ATOM 931 O O . SER A 1 114 ? -13.371 7.356 8.576 1.00 97.75 114 SER A O 1
ATOM 933 N N . LYS A 1 115 ? -14.356 5.346 8.570 1.00 98.31 115 LYS A N 1
ATOM 934 C CA . LYS A 1 115 ? -15.485 5.692 9.444 1.00 98.31 115 LYS A CA 1
ATOM 935 C C . LYS A 1 115 ? -15.601 4.719 10.609 1.00 98.31 115 LYS A C 1
ATOM 937 O O . LYS A 1 115 ? -15.233 3.550 10.519 1.00 98.31 115 LYS A O 1
ATOM 942 N N . CYS A 1 116 ? -16.141 5.209 11.720 1.00 98.25 116 CYS A N 1
ATOM 943 C CA . CYS A 1 116 ? -16.563 4.353 12.822 1.00 98.25 116 CYS A CA 1
ATOM 944 C C . CYS A 1 116 ? -17.683 3.415 12.352 1.00 98.25 116 CYS A C 1
ATOM 946 O O . CYS A 1 116 ? -18.727 3.893 11.908 1.00 98.25 116 CYS A O 1
ATOM 948 N N . ILE A 1 117 ? -17.521 2.102 12.531 1.00 97.81 117 ILE A N 1
ATOM 949 C CA . ILE A 1 117 ? -18.534 1.123 12.103 1.00 97.81 117 ILE A CA 1
ATOM 950 C C . ILE A 1 117 ? -19.853 1.230 12.889 1.00 97.81 117 ILE A C 1
ATOM 952 O O . ILE A 1 117 ? -20.890 0.778 12.420 1.00 97.81 117 ILE A O 1
ATOM 956 N N . LYS A 1 118 ? -19.837 1.826 14.089 1.00 97.12 118 LYS A N 1
ATOM 957 C CA . LYS A 1 118 ? -21.029 1.945 14.947 1.00 97.12 118 LYS A CA 1
ATOM 958 C C . LYS A 1 118 ? -21.861 3.196 14.680 1.00 97.12 118 LYS A C 1
ATOM 960 O O . LYS A 1 118 ? -23.080 3.118 14.721 1.00 97.12 118 LYS A O 1
ATOM 965 N N . CYS A 1 119 ? -21.220 4.340 14.453 1.00 97.56 119 CYS A N 1
ATOM 966 C CA . CYS A 1 119 ? -21.911 5.633 14.361 1.00 97.56 119 CYS A CA 1
ATOM 967 C C . CYS A 1 119 ? -21.557 6.452 13.113 1.00 97.56 119 CYS A C 1
ATOM 969 O O . CYS A 1 119 ? -22.028 7.574 12.968 1.00 97.56 119 CYS A O 1
ATOM 971 N N . GLY A 1 120 ? -20.684 5.945 12.238 1.00 97.94 120 GLY A N 1
ATOM 972 C CA . GLY A 1 120 ? -20.266 6.634 11.013 1.00 97.94 120 GLY A CA 1
ATOM 973 C C . GLY A 1 120 ? -19.318 7.820 11.221 1.00 97.94 120 GLY A C 1
ATOM 974 O O . GLY A 1 120 ? -18.924 8.458 10.251 1.00 97.94 120 GLY A O 1
ATOM 975 N N . TRP A 1 121 ? -18.924 8.132 12.460 1.00 97.94 121 TRP A N 1
ATOM 976 C CA . TRP A 1 121 ? -18.052 9.271 12.754 1.00 97.94 121 TRP A CA 1
ATOM 977 C C . TRP A 1 121 ? -16.677 9.156 12.077 1.00 97.94 121 TRP A C 1
ATOM 979 O O . TRP A 1 121 ? -16.030 8.110 12.164 1.00 97.94 121 TRP A O 1
ATOM 989 N N . SER A 1 122 ? -16.215 10.248 11.456 1.00 97.25 122 SER A N 1
ATOM 990 C CA . SER A 1 122 ? -14.955 10.300 10.698 1.00 97.25 122 SER A CA 1
ATOM 991 C C . SER A 1 122 ? -14.287 11.690 10.681 1.00 97.25 122 SER A C 1
ATOM 993 O O . SER A 1 122 ? -13.703 12.105 9.678 1.00 97.25 122 SER A O 1
ATOM 995 N N . LYS A 1 123 ? -14.366 12.460 11.776 1.00 96.69 123 LYS A N 1
ATOM 996 C CA . LYS A 1 123 ? -13.784 13.816 11.801 1.00 96.69 123 LYS A CA 1
ATOM 997 C C . LYS A 1 123 ? -12.266 13.782 11.998 1.00 96.69 123 LYS A C 1
ATOM 999 O O . LYS A 1 123 ? -11.767 13.219 12.970 1.00 96.69 123 LYS A O 1
ATOM 1004 N N . VAL A 1 124 ? -11.537 14.464 11.117 1.00 96.88 124 VAL A N 1
ATOM 1005 C CA . VAL A 1 124 ? -10.085 14.657 11.236 1.00 96.88 124 VAL A CA 1
ATOM 1006 C C . VAL A 1 124 ? -9.777 15.667 12.342 1.00 96.88 124 VAL A C 1
ATOM 1008 O O . VAL A 1 124 ? -10.381 16.739 12.419 1.00 96.88 124 VAL A O 1
ATOM 1011 N N . ASN A 1 125 ? -8.813 15.340 13.199 1.00 95.75 125 ASN A N 1
ATOM 1012 C CA . ASN A 1 125 ? -8.285 16.273 14.183 1.00 95.75 125 ASN A CA 1
ATOM 1013 C C . ASN A 1 125 ? -7.420 17.330 13.470 1.00 95.75 125 ASN A C 1
ATOM 1015 O O . ASN A 1 125 ? -6.388 16.991 12.896 1.00 95.75 125 ASN A O 1
ATOM 1019 N N . LYS A 1 126 ? -7.822 18.606 13.544 1.00 96.25 126 LYS A N 1
ATOM 1020 C CA . LYS A 1 126 ? -7.167 19.730 12.844 1.00 96.25 126 LYS A CA 1
ATOM 1021 C C . LYS A 1 126 ? -5.727 20.016 13.293 1.00 96.25 126 LYS A C 1
ATOM 1023 O O . LYS A 1 126 ? -4.969 20.598 12.533 1.00 96.25 126 LYS A O 1
ATOM 1028 N N . PHE A 1 127 ? -5.348 19.624 14.510 1.00 96.44 127 PHE A N 1
ATOM 1029 C CA . PHE A 1 127 ? -4.008 19.875 15.052 1.00 96.44 127 PHE A CA 1
ATOM 1030 C C . PHE A 1 127 ? -3.013 18.780 14.660 1.00 96.44 127 PHE A C 1
ATOM 1032 O O . PHE A 1 127 ? -1.845 19.053 14.413 1.00 96.44 127 PHE A O 1
ATOM 1039 N N . THR A 1 128 ? -3.469 17.526 14.596 1.00 95.62 128 THR A N 1
ATOM 1040 C CA . THR A 1 128 ? -2.607 16.378 14.253 1.00 95.62 128 THR A CA 1
ATOM 1041 C C . THR A 1 128 ? -2.731 15.938 12.797 1.00 95.62 128 THR A C 1
ATOM 1043 O O . THR A 1 128 ? -1.935 15.112 12.352 1.00 95.62 128 THR A O 1
ATOM 1046 N N . ASN A 1 129 ? -3.739 16.439 12.072 1.00 94.75 129 ASN A N 1
ATOM 1047 C CA . ASN A 1 129 ? -4.151 15.983 10.741 1.00 94.75 129 ASN A CA 1
ATOM 1048 C C . ASN A 1 129 ? -4.375 14.466 10.659 1.00 94.75 129 ASN A C 1
ATOM 1050 O O . ASN A 1 129 ? -4.205 13.844 9.611 1.00 94.75 129 ASN A O 1
ATOM 1054 N N . LYS A 1 130 ? -4.755 13.854 11.786 1.00 94.00 130 LYS A N 1
ATOM 1055 C CA . LYS A 1 130 ? -5.054 12.427 11.887 1.00 94.00 130 LYS A CA 1
ATOM 1056 C C . LYS A 1 130 ? -6.527 12.219 12.157 1.00 94.00 130 LYS A C 1
ATOM 1058 O O . LYS A 1 130 ? -7.168 12.978 12.883 1.00 94.00 130 LYS A O 1
ATOM 1063 N N . LEU A 1 131 ? -7.037 11.135 11.601 1.00 95.75 131 LEU A N 1
ATOM 1064 C CA . LEU A 1 131 ? -8.346 10.619 11.926 1.00 95.75 131 LEU A CA 1
ATOM 1065 C C . LEU A 1 131 ? -8.224 9.732 13.179 1.00 95.75 131 LEU A C 1
ATOM 1067 O O . LEU A 1 131 ? -7.565 8.691 13.099 1.00 95.75 131 LEU A O 1
ATOM 1071 N N . PRO A 1 132 ? -8.792 10.118 14.336 1.00 95.56 132 PRO A N 1
ATOM 1072 C CA . PRO A 1 132 ? -8.562 9.415 15.594 1.00 95.56 132 PRO A CA 1
ATOM 1073 C C . PRO A 1 132 ? -9.544 8.244 15.733 1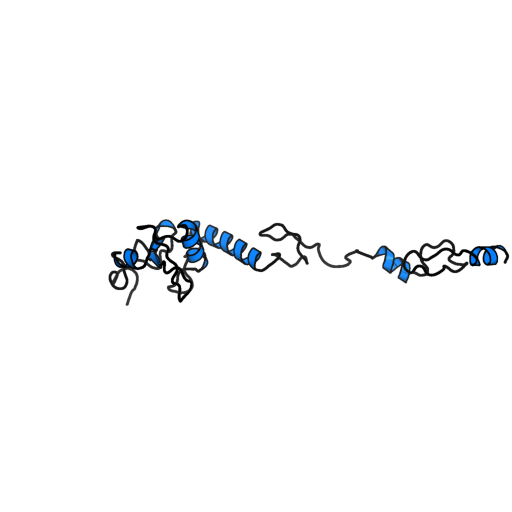.00 95.56 132 PRO A C 1
ATOM 1075 O O . PRO A 1 132 ? -10.320 8.175 16.678 1.00 95.56 132 PRO A O 1
ATOM 1078 N N . LEU A 1 133 ? -9.550 7.354 14.743 1.00 97.19 133 LEU A N 1
ATOM 1079 C CA . LEU A 1 133 ? -10.209 6.060 14.851 1.00 97.19 133 LEU A CA 1
ATOM 1080 C C . LEU A 1 133 ? -9.237 5.039 15.443 1.00 97.19 133 LEU A C 1
ATOM 1082 O O . LEU A 1 133 ? -8.027 5.072 15.188 1.00 97.19 133 LEU A O 1
ATOM 1086 N N . GLU A 1 134 ? -9.791 4.120 16.214 1.00 95.62 134 GLU A N 1
ATOM 1087 C CA . GLU A 1 134 ? -9.083 3.103 16.975 1.00 95.62 134 GLU A CA 1
ATOM 1088 C C . GLU A 1 134 ? -9.551 1.720 16.527 1.00 95.62 134 GLU A C 1
ATOM 1090 O O . GLU A 1 134 ? -10.707 1.529 16.142 1.00 95.62 134 GLU A O 1
ATOM 1095 N N . ILE A 1 135 ? -8.623 0.765 16.516 1.00 96.06 135 ILE A N 1
ATOM 1096 C CA . ILE A 1 135 ? -8.924 -0.622 16.168 1.00 96.06 135 ILE A CA 1
ATOM 1097 C C . ILE A 1 135 ? -9.260 -1.347 17.459 1.00 96.06 135 ILE A C 1
ATOM 1099 O O . ILE A 1 135 ? -8.439 -1.351 18.375 1.00 96.06 135 ILE A O 1
ATOM 1103 N N . GLU A 1 136 ? -10.429 -1.971 17.491 1.00 94.75 136 GLU A N 1
ATOM 1104 C CA . GLU A 1 136 ? -10.889 -2.770 18.618 1.00 94.75 136 GLU A CA 1
ATOM 1105 C C . GLU A 1 136 ? -10.880 -4.260 18.270 1.00 94.75 136 GLU A C 1
ATOM 1107 O O . GLU A 1 136 ? -11.210 -4.643 17.141 1.00 94.75 136 GLU A O 1
ATOM 1112 N N . HIS A 1 137 ? -10.512 -5.080 19.256 1.00 94.25 137 HIS A N 1
ATOM 1113 C CA . HIS A 1 137 ? -10.619 -6.539 19.198 1.00 94.25 137 HIS A CA 1
ATOM 1114 C C . HIS A 1 137 ? -11.940 -6.943 19.853 1.00 94.25 137 HIS A C 1
ATOM 1116 O O . HIS A 1 137 ? -12.144 -6.662 21.031 1.00 94.25 137 HIS A O 1
ATOM 1122 N N . ILE A 1 138 ? -12.841 -7.584 19.106 1.00 93.31 138 ILE A N 1
ATOM 1123 C CA . ILE A 1 138 ? -14.191 -7.918 19.593 1.00 93.31 138 ILE A CA 1
ATOM 1124 C C . ILE A 1 138 ? -14.132 -8.856 20.808 1.00 93.31 138 ILE A C 1
ATOM 1126 O O . ILE A 1 138 ? -14.895 -8.678 21.755 1.00 93.31 138 ILE A O 1
ATOM 1130 N N . ASP A 1 139 ? -13.225 -9.832 20.789 1.00 91.94 139 ASP A N 1
ATOM 1131 C CA . ASP A 1 139 ? -12.989 -10.762 21.901 1.00 91.94 139 ASP A CA 1
ATOM 1132 C C . ASP A 1 139 ? -12.087 -10.195 23.016 1.00 91.94 139 ASP A C 1
ATOM 1134 O O . ASP A 1 139 ? -11.907 -10.829 24.057 1.00 91.94 139 ASP A O 1
ATOM 1138 N N . GLY A 1 140 ? -11.503 -9.012 22.806 1.00 89.00 140 GLY A N 1
ATOM 1139 C CA . GLY A 1 140 ? -10.557 -8.380 23.719 1.00 89.00 140 GLY A CA 1
ATOM 1140 C C . GLY A 1 140 ? -9.171 -9.034 23.804 1.00 89.00 140 GLY A C 1
ATOM 1141 O O . GLY A 1 140 ? -8.326 -8.543 24.561 1.00 89.00 140 GLY A O 1
ATOM 1142 N N . ASP A 1 141 ? -8.892 -10.095 23.039 1.00 89.75 141 ASP A N 1
ATOM 1143 C CA . ASP A 1 141 ? -7.559 -10.686 22.934 1.00 89.75 141 ASP A CA 1
ATOM 1144 C C . ASP A 1 141 ? -6.764 -9.987 21.827 1.00 89.75 141 ASP A C 1
ATOM 1146 O O . ASP A 1 141 ? -6.969 -10.203 20.632 1.00 89.75 141 ASP A O 1
ATOM 1150 N N . TYR A 1 142 ? -5.776 -9.184 22.230 1.00 90.06 142 TYR A N 1
ATOM 1151 C CA . TYR A 1 142 ? -4.906 -8.458 21.298 1.00 90.06 142 TYR A CA 1
ATOM 1152 C C . TYR A 1 142 ? -4.130 -9.373 20.336 1.00 90.06 142 TYR A C 1
ATOM 1154 O O . TYR A 1 142 ? -3.587 -8.889 19.345 1.00 90.06 142 TYR A O 1
ATOM 1162 N N . ARG A 1 143 ? -4.010 -10.675 20.634 1.00 91.31 143 ARG A N 1
ATOM 1163 C CA . ARG A 1 143 ? -3.312 -11.648 19.779 1.00 91.31 143 ARG A CA 1
ATOM 1164 C C . ARG A 1 143 ? -4.191 -12.141 18.637 1.00 91.31 143 ARG A C 1
ATOM 1166 O O . ARG A 1 143 ? -3.658 -12.576 17.616 1.00 91.31 143 ARG A O 1
ATOM 1173 N N . ASN A 1 144 ? -5.513 -12.072 18.789 1.00 94.31 144 ASN A N 1
ATOM 1174 C CA . ASN A 1 144 ? -6.456 -12.481 17.761 1.00 94.31 144 ASN A CA 1
ATOM 1175 C C . ASN A 1 144 ? -6.677 -11.345 16.755 1.00 94.31 144 ASN A C 1
ATOM 1177 O O . ASN A 1 144 ? -7.701 -10.666 16.751 1.00 94.31 144 ASN A O 1
ATOM 1181 N N . CYS A 1 145 ? -5.718 -11.142 15.856 1.00 95.88 145 CYS A N 1
ATOM 1182 C CA . CYS A 1 145 ? -5.846 -10.137 14.804 1.00 95.88 145 CYS A CA 1
ATOM 1183 C C . CYS A 1 145 ? -6.547 -10.678 13.547 1.00 95.88 145 CYS A C 1
ATOM 1185 O O . CYS A 1 145 ? -6.182 -10.275 12.447 1.00 95.88 145 CYS A O 1
ATOM 1187 N N . THR A 1 146 ? -7.496 -11.611 13.651 1.00 96.88 146 THR A N 1
ATOM 1188 C CA . THR A 1 146 ? -8.250 -12.088 12.476 1.00 96.88 146 THR A CA 1
ATOM 1189 C C . THR A 1 146 ? -9.161 -10.993 11.920 1.00 96.88 146 THR A C 1
ATOM 1191 O O . THR A 1 146 ? -9.608 -10.105 12.643 1.00 96.88 146 THR A O 1
ATOM 1194 N N . GLU A 1 147 ? -9.459 -11.031 10.617 1.00 97.25 147 GLU A N 1
ATOM 1195 C CA . GLU A 1 147 ? -10.275 -9.989 9.978 1.00 97.25 147 GLU A CA 1
ATOM 1196 C C . GLU A 1 147 ? -11.661 -9.835 10.628 1.00 97.25 147 GLU A C 1
ATOM 1198 O O . GLU A 1 147 ? -12.159 -8.717 10.752 1.00 97.25 147 GLU A O 1
ATOM 1203 N N . SER A 1 148 ? -12.279 -10.945 11.034 1.00 96.88 148 SER A N 1
ATOM 1204 C CA . SER A 1 148 ? -13.592 -10.966 11.680 1.00 96.88 148 SER A CA 1
ATOM 1205 C C . SER A 1 148 ? -13.571 -10.477 13.127 1.00 96.88 148 SER A C 1
ATOM 1207 O O . SER A 1 148 ? -14.619 -10.085 13.625 1.00 96.88 148 SER A O 1
ATOM 1209 N N . ASN A 1 149 ? -12.414 -10.495 13.795 1.00 96.50 149 ASN A N 1
ATOM 1210 C CA . ASN A 1 149 ? -12.277 -10.055 15.184 1.00 96.50 149 ASN A CA 1
ATOM 1211 C C . ASN A 1 149 ? -11.915 -8.565 15.313 1.00 96.50 149 ASN A C 1
ATOM 1213 O O . ASN A 1 149 ? -11.918 -8.027 16.416 1.00 96.50 149 ASN A O 1
ATOM 1217 N N . LEU A 1 150 ? -11.609 -7.885 14.203 1.00 96.81 150 LEU A N 1
ATOM 1218 C CA . LEU A 1 150 ? -11.147 -6.497 14.203 1.00 96.81 150 LEU A CA 1
ATOM 1219 C C . LEU A 1 150 ? -12.193 -5.528 13.645 1.00 96.81 150 LEU A C 1
ATOM 1221 O O . LEU A 1 150 ? -12.679 -5.666 12.517 1.00 96.81 150 LEU A O 1
ATOM 1225 N N . ILE A 1 151 ? -12.470 -4.470 14.405 1.00 96.75 151 ILE A N 1
ATOM 1226 C CA . ILE A 1 151 ? -13.385 -3.391 14.011 1.00 96.75 151 ILE A CA 1
ATOM 1227 C C . ILE A 1 151 ? -12.748 -2.016 14.200 1.00 96.75 151 ILE A C 1
ATOM 1229 O O . ILE A 1 151 ? -11.809 -1.855 14.974 1.00 96.75 151 ILE A O 1
ATOM 1233 N N . LEU A 1 152 ? -13.258 -1.018 13.476 1.00 97.94 152 LEU A N 1
ATOM 1234 C CA . LEU A 1 152 ? -12.777 0.362 13.540 1.00 97.94 152 LEU A CA 1
ATOM 1235 C C . LEU A 1 152 ? -13.814 1.252 14.237 1.00 97.94 152 LEU A C 1
ATOM 1237 O O . LEU A 1 152 ? -14.942 1.392 13.762 1.00 97.94 152 LEU A O 1
ATOM 1241 N N . LEU A 1 153 ? -13.439 1.855 15.365 1.00 97.81 153 LEU A N 1
ATOM 1242 C CA . LEU A 1 153 ? -14.325 2.648 16.221 1.00 97.81 153 LEU A CA 1
ATOM 1243 C C . LEU A 1 153 ? -13.788 4.063 16.440 1.00 97.81 153 LEU A C 1
ATOM 1245 O O . LEU A 1 153 ? -12.586 4.304 16.404 1.00 97.81 153 LEU A O 1
ATOM 1249 N N . CYS A 1 154 ? -14.686 5.017 16.689 1.00 97.38 154 CYS A N 1
ATOM 1250 C CA . CYS A 1 154 ? -14.298 6.317 17.234 1.00 97.38 154 CYS A CA 1
ATOM 1251 C C . CYS A 1 154 ? -14.033 6.216 18.745 1.00 97.38 154 CYS A C 1
ATOM 1253 O O . CYS A 1 154 ? -14.517 5.270 19.371 1.00 97.38 154 CYS A O 1
ATOM 1255 N N . PRO A 1 155 ? -13.351 7.200 19.362 1.00 95.88 155 PRO A N 1
ATOM 1256 C CA . PRO A 1 155 ? -12.982 7.126 20.776 1.00 95.88 155 PRO A CA 1
ATOM 1257 C C . PRO A 1 155 ? -14.202 6.990 21.698 1.00 95.88 155 PRO A C 1
ATOM 1259 O O . PRO A 1 155 ? -14.165 6.250 22.677 1.00 95.88 155 PRO A O 1
ATOM 1262 N N . SER A 1 156 ? -15.319 7.641 21.351 1.00 96.12 156 SER A N 1
ATOM 1263 C CA . SER A 1 156 ? -16.567 7.553 22.118 1.00 96.12 156 SER A CA 1
ATOM 1264 C C . SER A 1 156 ? -17.203 6.166 22.030 1.00 96.12 156 SER A C 1
ATOM 1266 O O . SER A 1 156 ? -17.524 5.586 23.058 1.00 96.12 156 SER A O 1
ATOM 1268 N N . CYS A 1 157 ? -17.342 5.585 20.834 1.00 96.62 157 CYS A N 1
ATOM 1269 C CA . CYS A 1 157 ? -17.884 4.227 20.707 1.00 96.62 157 CYS A CA 1
ATOM 1270 C C . CYS A 1 157 ? -16.938 3.178 21.295 1.00 96.62 157 CYS A C 1
ATOM 1272 O O . CYS A 1 157 ? -17.405 2.203 21.873 1.00 96.62 157 CYS A O 1
ATOM 1274 N N . HIS A 1 158 ? -15.626 3.382 21.173 1.00 95.44 158 HIS A N 1
ATOM 1275 C CA . HIS A 1 158 ? -14.633 2.495 21.763 1.00 95.44 158 HIS A CA 1
ATOM 1276 C C . HIS A 1 158 ? -14.696 2.515 23.295 1.00 95.44 158 HIS A C 1
ATOM 1278 O O . HIS A 1 158 ? -14.633 1.464 23.914 1.00 95.44 158 HIS A O 1
ATOM 1284 N N . SER A 1 159 ? -14.943 3.673 23.919 1.00 94.50 159 SER A N 1
ATOM 1285 C CA . SER A 1 159 ? -15.114 3.754 25.380 1.00 94.50 159 SER A CA 1
ATOM 1286 C C . SER A 1 159 ? -16.323 2.995 25.941 1.00 94.50 159 SER A C 1
ATOM 1288 O O . SER A 1 159 ? -16.405 2.802 27.151 1.00 94.50 159 SER A O 1
ATOM 1290 N N . LEU A 1 160 ? -17.251 2.565 25.079 1.00 94.12 160 LEU A N 1
ATOM 1291 C CA . LEU A 1 160 ? -18.444 1.803 25.452 1.00 94.12 160 LEU A CA 1
ATOM 1292 C C . LEU A 1 160 ? -18.260 0.288 25.273 1.00 94.12 160 LEU A C 1
ATOM 1294 O O . LEU A 1 160 ? -19.198 -0.472 25.518 1.00 94.12 160 LEU A O 1
ATOM 1298 N N . THR A 1 161 ? -17.094 -0.175 24.811 1.00 90.94 161 THR A N 1
ATOM 1299 C CA . THR A 1 161 ? -16.838 -1.610 24.659 1.00 90.94 161 THR A CA 1
ATOM 1300 C C . THR A 1 161 ? -16.555 -2.248 26.015 1.00 90.94 161 THR A C 1
ATOM 1302 O O . THR A 1 161 ? -15.949 -1.648 26.904 1.00 90.94 161 THR A O 1
ATOM 1305 N N . ARG A 1 162 ? -16.978 -3.506 26.185 1.00 86.56 162 ARG A N 1
ATOM 1306 C CA . ARG A 1 162 ? -16.729 -4.283 27.417 1.00 86.56 162 ARG A CA 1
ATOM 1307 C C . ARG A 1 162 ? -15.238 -4.501 27.690 1.00 86.56 162 ARG A C 1
ATOM 1309 O O . ARG A 1 162 ? -14.853 -4.796 28.813 1.00 86.56 162 ARG A O 1
ATOM 1316 N N . THR A 1 163 ? -14.424 -4.368 26.653 1.00 82.69 163 THR A N 1
ATOM 1317 C CA . THR A 1 163 ? -12.987 -4.631 26.603 1.00 82.69 163 THR A CA 1
ATOM 1318 C C . THR A 1 163 ? -12.149 -3.355 26.710 1.00 82.69 163 THR A C 1
ATOM 1320 O O . THR A 1 163 ? -10.921 -3.425 26.697 1.00 82.69 163 THR A O 1
ATOM 1323 N N . TYR A 1 164 ? -12.785 -2.188 26.868 1.00 83.25 164 TYR A N 1
ATOM 1324 C CA . TYR A 1 164 ? -12.103 -0.901 26.891 1.00 83.25 164 TYR A CA 1
ATOM 1325 C C . TYR A 1 164 ? -11.067 -0.798 28.024 1.00 83.25 164 TYR A C 1
ATOM 1327 O O . TYR A 1 164 ? -11.373 -0.893 29.217 1.00 83.25 164 TYR A O 1
ATOM 1335 N N . LYS A 1 165 ? -9.812 -0.530 27.644 1.00 78.50 165 LYS A N 1
ATOM 1336 C CA . LYS A 1 165 ? -8.667 -0.346 28.554 1.00 78.50 165 LYS A CA 1
ATOM 1337 C C . LYS A 1 165 ? -8.518 -1.504 29.555 1.00 78.50 165 LYS A C 1
ATOM 1339 O O . LYS A 1 165 ? -8.210 -2.626 29.175 1.00 78.50 165 LYS A O 1
ATOM 1344 N N . GLY A 1 166 ? -8.654 -1.214 30.848 1.00 69.81 166 GLY A N 1
ATOM 1345 C CA . GLY A 1 166 ? -8.484 -2.173 31.936 1.00 69.81 166 GLY A CA 1
ATOM 1346 C C . GLY A 1 166 ? -9.732 -2.999 32.231 1.00 69.81 166 GLY A C 1
ATOM 1347 O O . GLY A 1 166 ? -9.666 -3.859 33.103 1.00 69.81 166 GLY A O 1
ATOM 1348 N N . ALA A 1 167 ? -10.847 -2.764 31.528 1.00 71.25 167 ALA A N 1
ATOM 1349 C CA . ALA A 1 167 ? -12.078 -3.526 31.727 1.00 71.25 167 ALA A CA 1
ATOM 1350 C C . ALA A 1 167 ? -11.899 -5.017 31.387 1.00 71.25 167 ALA A C 1
ATOM 1352 O O . ALA A 1 167 ? -12.599 -5.854 31.943 1.00 71.25 167 ALA A 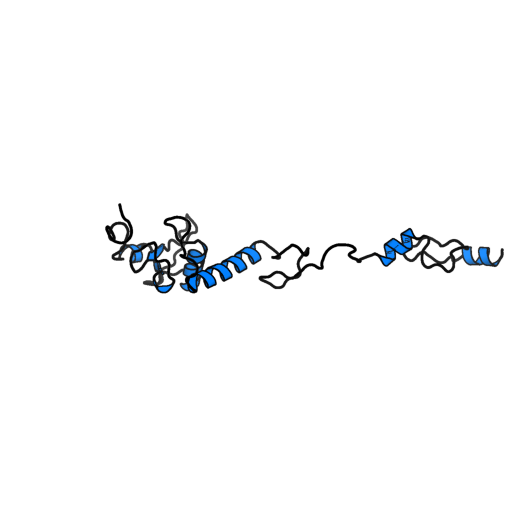O 1
ATOM 1353 N N . ASN A 1 168 ? -10.902 -5.354 30.555 1.00 67.81 168 ASN A N 1
ATOM 1354 C CA . ASN A 1 168 ? -10.575 -6.730 30.180 1.00 67.81 168 ASN A CA 1
ATOM 1355 C C . ASN A 1 168 ? -9.476 -7.394 31.039 1.00 67.81 168 ASN A C 1
ATOM 1357 O O . ASN A 1 168 ? -8.721 -8.247 30.560 1.00 67.81 168 ASN A O 1
ATOM 1361 N N . LYS A 1 169 ? -9.306 -6.975 32.300 1.00 63.94 169 LYS A N 1
ATOM 1362 C CA . LYS A 1 169 ? -8.275 -7.546 33.182 1.00 63.94 169 LYS A CA 1
ATOM 1363 C C . LYS A 1 169 ? -8.534 -9.047 33.387 1.00 63.94 169 LYS A C 1
ATOM 1365 O O . LYS A 1 169 ? -9.601 -9.427 33.849 1.00 63.94 169 LYS A O 1
ATOM 1370 N N . GLY A 1 170 ? -7.555 -9.889 33.045 1.00 64.31 170 GLY A N 1
ATOM 1371 C CA . GLY A 1 170 ? -7.656 -11.356 33.133 1.00 64.31 170 GLY A CA 1
ATOM 1372 C C . GLY A 1 170 ? -7.931 -12.080 31.807 1.00 64.31 170 GLY A C 1
ATOM 1373 O O . GLY A 1 170 ? -7.687 -13.279 31.724 1.00 64.31 170 GLY A O 1
ATOM 1374 N N . HIS A 1 171 ? -8.327 -11.373 30.743 1.00 60.69 171 HIS A N 1
ATOM 1375 C CA . HIS A 1 171 ? -8.554 -11.956 29.416 1.00 60.69 171 HIS A CA 1
ATOM 1376 C C . HIS A 1 171 ? -7.547 -11.381 28.403 1.00 60.69 171 HIS A C 1
ATOM 1378 O O . HIS A 1 171 ? -7.740 -10.321 27.820 1.00 60.69 171 HIS A O 1
ATOM 1384 N N . GLY A 1 172 ? -6.411 -12.064 28.222 1.00 61.09 172 GLY A N 1
ATOM 1385 C CA . GLY A 1 172 ? -5.426 -11.771 27.166 1.00 61.09 172 GLY A CA 1
ATOM 1386 C C . GLY A 1 172 ? -4.160 -11.029 27.617 1.00 61.09 172 GLY A C 1
ATOM 1387 O O . GLY A 1 172 ? -3.073 -11.353 27.141 1.00 61.09 172 GLY A O 1
ATOM 1388 N N . ARG A 1 173 ? -4.236 -10.099 28.581 1.00 55.19 173 ARG A N 1
ATOM 1389 C CA . ARG A 1 173 ? -3.046 -9.503 29.229 1.00 55.19 173 ARG A CA 1
ATOM 1390 C C . ARG A 1 173 ? -2.795 -10.198 30.569 1.00 55.19 173 ARG A C 1
ATOM 1392 O O . ARG A 1 173 ? -3.423 -9.851 31.564 1.00 55.19 173 ARG A O 1
ATOM 1399 N N . LEU A 1 174 ? -1.913 -11.199 30.570 1.00 52.38 174 LEU A N 1
ATOM 1400 C CA . LEU A 1 174 ? -1.329 -11.728 31.807 1.00 52.38 174 LEU A CA 1
ATOM 1401 C C . LEU A 1 174 ? -0.477 -10.619 32.444 1.00 52.38 174 LEU A C 1
ATOM 1403 O O . LEU A 1 174 ? 0.196 -9.889 31.709 1.00 52.38 174 LEU A O 1
ATOM 1407 N N . ASN A 1 175 ? -0.593 -10.464 33.766 1.00 49.06 175 ASN A N 1
ATOM 1408 C CA . ASN A 1 175 ? 0.193 -9.497 34.541 1.00 49.06 175 ASN A CA 1
ATOM 1409 C C . ASN A 1 175 ? 1.695 -9.734 34.358 1.00 49.06 175 ASN A C 1
ATOM 1411 O O . ASN A 1 175 ? 2.092 -10.920 34.294 1.00 49.06 175 ASN A O 1
#

pLDDT: mean 92.0, std 9.28, range [49.06, 98.31]

Sequence (175 aa):
MKDQLLYNKNPNLCTQCEDRLSYAKRHNKFCSSSCAATFNNKGTRRHGKDPGLCIECGKKLSWSGKKYCNHRCQNDYQYKVYVASWKAGYKTGLMGKYSISKHIKRYLFEKYDSKCIKCGWSKVNKFTNKLPLEIEHIDGDYRNCTESNLILLCPSCHSLTRTYKGANKGHGRLN